Protein AF-A0A3R9P4L3-F1 (afdb_monomer)

Secondary structure (DSSP, 8-state):
--HHHHHH-S-EEEEETTTEEEEEEESSTTS-EEEEEEEE-TTT--EEEEEE---TT---HHHHHHHHHHHHHHHHHHHHHHHHHHHHHHHHSTT---S-HHHHEEEEEEEE----TTSPPEEEEEEEETTSTT-EEEEEEETTEEEEEEEE-

pLDDT: mean 92.26, std 10.29, range [51.34, 98.44]

Mean predicted aligned error: 4.82 Å

Sequence (153 aa):
MKIWEFLFGKPVYVQDAEFGRLQWIATDRKGQGYFEGTRTFGPTGHTLSITLNAPRTGPTAAQRAFWHAIEARYPQLTDAAQVLIEAELRHWKPGFTVHDFQAEFWPVGLDIPALAEGQPVAWELAFETHHDPNHMITVLWRDFAPSVVRIDG

Radius of gyration: 16.91 Å; Cα contacts (8 Å, |Δi|>4): 268; chains: 1; bounding box: 38×38×46 Å

Solvent-accessible surface area (backbone atoms only — not comparable to full-atom values): 8809 Å² total; per-residue (Å²): 140,62,68,62,44,71,76,72,43,78,90,46,73,43,82,42,93,87,59,36,64,27,38,55,45,73,76,48,95,88,71,48,46,29,31,40,34,55,40,70,38,81,81,76,64,41,64,20,40,36,37,35,41,36,59,97,90,42,80,48,74,67,55,55,53,49,52,53,52,49,51,77,38,41,72,65,44,50,60,57,43,48,59,49,49,34,58,56,47,28,76,80,39,78,85,55,74,81,89,49,61,78,85,48,43,44,62,43,34,38,41,44,54,67,86,57,89,98,52,84,46,64,36,40,46,25,24,42,31,83,91,45,79,74,36,41,41,34,37,33,27,49,62,86,42,75,74,48,72,45,80,47,111

Organism: NCBI:txid1236770

Foldseek 3Di:
DVVCCVVPNDWDWDADPQQGIWIWDDPDPVQFTWTWDWDQQVQQRDIAIEIERDHSNDDDPVLSVLSVVCSVCVVVLLVQVQVQVQVVVCVVVPPDHDDDSSVFWDWHYWYFYDDDPPAWGWIKTWIAGPVCNVWIWIFIDTRSHTDHIDTGD

Nearest PDB structures (foldseek):
  1ajk-assembly1_A  TM=5.869E-01  e=6.832E+00  Paenibacillus macerans
  5csl-assembly1_A  TM=2.281E-01  e=2.897E-01  Saccharomyces cerevisiae S288C
  2ht5-assembly1_A  TM=2.536E-01  e=2.724E+00  Influenza A virus

Structure (mmCIF, N/CA/C/O backbone):
data_AF-A0A3R9P4L3-F1
#
_entry.id   AF-A0A3R9P4L3-F1
#
loop_
_atom_site.group_PDB
_atom_site.id
_atom_site.type_symbol
_atom_site.la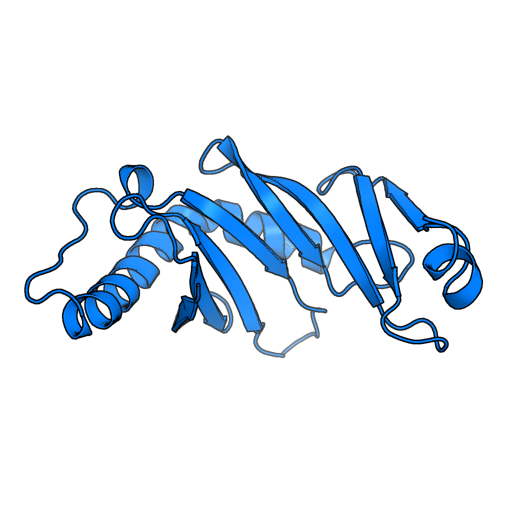bel_atom_id
_atom_site.label_alt_id
_atom_site.label_comp_id
_atom_site.label_asym_id
_atom_site.label_entity_id
_atom_site.label_seq_id
_atom_site.pdbx_PDB_ins_code
_atom_site.Cartn_x
_atom_site.Cartn_y
_atom_site.Cartn_z
_atom_site.occupancy
_atom_site.B_iso_or_equiv
_atom_site.auth_seq_id
_atom_site.auth_comp_id
_atom_site.auth_asym_id
_atom_site.auth_atom_id
_atom_site.pdbx_PDB_model_num
ATOM 1 N N . MET A 1 1 ? 3.837 25.915 -14.808 1.00 5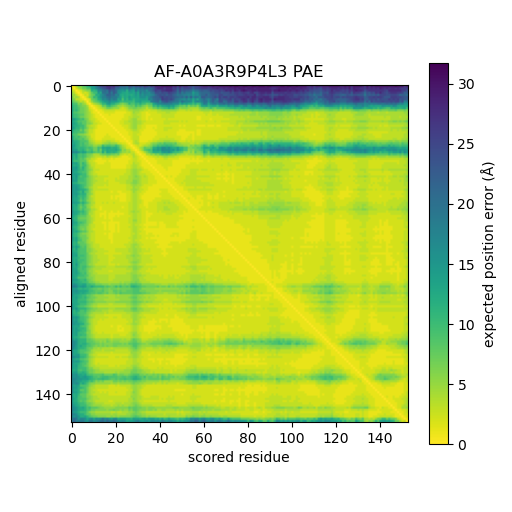3.75 1 MET A N 1
ATOM 2 C CA . MET A 1 1 ? 4.027 24.659 -15.569 1.00 53.75 1 MET A CA 1
ATOM 3 C C . MET A 1 1 ? 5.193 24.684 -16.585 1.00 53.75 1 MET A C 1
ATOM 5 O O . MET A 1 1 ? 5.193 23.863 -17.479 1.00 53.75 1 MET A O 1
ATOM 9 N N . LYS A 1 2 ? 6.208 25.570 -16.481 1.00 54.34 2 LYS A N 1
ATOM 10 C CA . LYS A 1 2 ? 7.373 25.586 -17.413 1.00 54.34 2 LYS A CA 1
ATOM 11 C C . LYS A 1 2 ? 8.750 25.454 -16.743 1.00 54.34 2 LYS A C 1
ATOM 13 O O . LYS A 1 2 ? 9.738 25.192 -17.412 1.00 54.34 2 LYS A O 1
ATOM 18 N N . ILE A 1 3 ? 8.823 25.622 -15.422 1.00 55.53 3 ILE A N 1
ATOM 19 C CA . ILE A 1 3 ? 10.089 25.636 -14.668 1.00 55.53 3 ILE A CA 1
ATOM 20 C C . ILE A 1 3 ? 10.557 24.201 -14.364 1.00 55.53 3 ILE A C 1
ATOM 22 O O . ILE A 1 3 ? 11.734 23.890 -14.493 1.00 55.53 3 ILE A O 1
ATOM 26 N N . TRP A 1 4 ? 9.617 23.301 -14.059 1.00 51.34 4 TRP A N 1
ATOM 27 C CA . TRP A 1 4 ? 9.873 21.876 -13.831 1.00 51.34 4 TRP A CA 1
ATOM 28 C C . TRP A 1 4 ? 10.307 21.152 -15.112 1.00 51.34 4 TRP A C 1
ATOM 30 O O . TRP A 1 4 ? 11.287 20.416 -15.084 1.00 51.34 4 TRP A O 1
ATOM 40 N N . GLU A 1 5 ? 9.666 21.435 -16.253 1.00 54.41 5 GLU A N 1
ATOM 41 C CA . GLU A 1 5 ? 10.075 20.892 -17.561 1.00 54.41 5 GLU A CA 1
ATOM 42 C C . GLU A 1 5 ? 11.487 21.350 -17.965 1.00 54.41 5 GLU A C 1
ATOM 44 O O . GLU A 1 5 ? 12.239 20.595 -18.577 1.00 54.41 5 GLU A O 1
ATOM 49 N N . PHE A 1 6 ? 11.872 22.576 -17.590 1.00 57.50 6 PHE A N 1
ATOM 50 C CA . PHE A 1 6 ? 13.206 23.121 -17.850 1.00 57.50 6 PHE A CA 1
ATOM 51 C C . PHE A 1 6 ? 14.290 22.490 -16.959 1.00 57.50 6 PHE A C 1
ATOM 53 O O . PHE A 1 6 ? 15.430 22.336 -17.390 1.00 57.50 6 PHE A O 1
ATOM 60 N N . LEU A 1 7 ? 13.947 22.104 -15.726 1.00 60.03 7 LEU A N 1
ATOM 61 C CA . LEU A 1 7 ? 14.890 21.518 -14.766 1.00 60.03 7 LEU A CA 1
ATOM 62 C C . LEU A 1 7 ? 15.026 19.990 -14.881 1.00 60.03 7 LEU A C 1
ATOM 64 O O . LEU A 1 7 ? 16.100 19.472 -14.566 1.00 60.03 7 LEU A O 1
ATOM 68 N N . PHE A 1 8 ? 13.982 19.289 -15.340 1.00 65.69 8 PHE A N 1
ATOM 69 C CA . PHE A 1 8 ? 13.900 17.819 -15.313 1.00 65.69 8 PHE A CA 1
ATOM 70 C C . PHE A 1 8 ? 13.525 17.165 -16.658 1.00 65.69 8 PHE A C 1
ATOM 72 O O . PHE A 1 8 ? 13.511 15.939 -16.761 1.00 65.69 8 PHE A O 1
ATOM 79 N N . GLY A 1 9 ? 13.289 17.952 -17.713 1.00 67.38 9 GLY A N 1
ATOM 80 C CA . GLY A 1 9 ? 12.920 17.455 -19.040 1.00 67.38 9 GLY A CA 1
ATOM 81 C C . GLY A 1 9 ? 11.420 17.186 -19.200 1.00 67.38 9 GLY A C 1
ATOM 82 O O . GLY A 1 9 ? 10.603 17.535 -18.350 1.00 67.38 9 GLY A O 1
ATOM 83 N N . LYS A 1 10 ? 11.039 16.587 -20.336 1.00 75.50 10 LYS A N 1
ATOM 84 C CA . LYS A 1 10 ? 9.639 16.231 -20.611 1.00 75.50 10 LYS A CA 1
ATOM 85 C C . LYS A 1 10 ? 9.173 15.122 -19.656 1.00 75.50 10 LYS A C 1
ATOM 87 O O . LYS A 1 10 ? 9.949 14.190 -19.429 1.00 75.50 10 LYS A O 1
ATOM 92 N N . PRO A 1 11 ? 7.917 15.163 -19.173 1.00 81.56 11 PRO A N 1
ATOM 93 C CA . PRO A 1 11 ? 7.343 14.071 -18.397 1.00 81.56 11 PRO A CA 1
ATOM 94 C C . PRO A 1 11 ? 7.468 12.738 -19.141 1.00 81.56 11 PRO A C 1
ATOM 96 O O . PRO A 1 11 ? 7.199 12.657 -20.342 1.00 81.56 11 PRO A O 1
ATOM 99 N N . VAL A 1 12 ? 7.882 11.697 -18.424 1.00 90.12 12 VAL A N 1
ATOM 100 C CA . VAL A 1 12 ? 8.010 10.338 -18.956 1.00 90.12 12 VAL A CA 1
ATOM 101 C C . VAL A 1 12 ? 6.866 9.509 -18.403 1.00 90.12 12 VAL A C 1
ATOM 103 O O . VAL A 1 12 ? 6.613 9.533 -17.202 1.00 90.12 12 VAL A O 1
ATOM 106 N N . TYR A 1 13 ? 6.187 8.779 -19.282 1.00 94.88 13 TYR A N 1
ATOM 107 C CA . TYR A 1 13 ? 5.096 7.889 -18.910 1.00 94.88 13 TYR A CA 1
ATOM 108 C C . TYR A 1 13 ? 5.376 6.472 -19.399 1.00 94.88 13 TYR A C 1
ATOM 110 O O . TYR A 1 13 ? 5.938 6.293 -20.481 1.00 94.88 13 TYR A O 1
ATOM 118 N N . VAL A 1 14 ? 4.936 5.485 -18.624 1.00 95.88 14 VAL A N 1
ATOM 119 C CA . VAL A 1 14 ? 4.912 4.068 -18.997 1.00 95.88 14 VAL A CA 1
ATOM 120 C C . VAL A 1 14 ? 3.473 3.573 -18.915 1.00 95.88 14 VAL A C 1
ATOM 122 O O . VAL A 1 14 ? 2.738 3.936 -18.000 1.00 95.88 14 VAL A O 1
ATOM 125 N N . GLN A 1 15 ? 3.068 2.762 -19.891 1.00 97.19 15 GLN A N 1
ATOM 126 C CA . GLN A 1 15 ? 1.833 1.993 -19.818 1.00 97.19 15 GLN A CA 1
ATOM 127 C C . GLN A 1 15 ? 2.184 0.583 -19.346 1.00 97.19 15 GLN A C 1
ATOM 129 O O . GLN A 1 15 ? 2.816 -0.173 -20.081 1.00 97.19 15 GLN A O 1
ATOM 134 N N . ASP A 1 16 ? 1.786 0.251 -18.127 1.00 96.88 16 ASP A N 1
ATOM 135 C CA . ASP A 1 16 ? 1.906 -1.079 -17.538 1.00 96.88 16 ASP A CA 1
ATOM 136 C C . ASP A 1 16 ? 0.541 -1.794 -17.602 1.00 96.88 16 ASP A C 1
ATOM 138 O O . ASP A 1 16 ? -0.512 -1.141 -17.607 1.00 96.88 16 ASP A O 1
ATOM 142 N N . ALA A 1 17 ? 0.542 -3.122 -17.734 1.00 93.94 17 ALA A N 1
ATOM 143 C CA . ALA A 1 17 ? -0.695 -3.890 -17.890 1.00 93.94 17 ALA A CA 1
ATOM 144 C C . ALA A 1 17 ? -1.462 -4.009 -16.560 1.00 93.94 17 ALA A C 1
ATOM 146 O O . ALA A 1 17 ? -2.694 -3.973 -16.544 1.00 93.94 17 ALA A O 1
ATOM 147 N N . GLU A 1 18 ? -0.739 -4.079 -15.447 1.00 94.69 18 GLU A N 1
ATOM 148 C CA . GLU A 1 18 ? -1.260 -4.246 -14.100 1.00 94.69 18 GLU A CA 1
ATOM 149 C C . GLU A 1 18 ? -1.492 -2.894 -13.430 1.00 94.69 18 GLU A C 1
ATOM 151 O O . GLU A 1 18 ? -2.553 -2.667 -12.861 1.00 94.69 18 GLU A O 1
ATOM 156 N N . PHE A 1 19 ? -0.545 -1.965 -13.543 1.00 96.31 19 PHE A N 1
ATOM 157 C CA . PHE A 1 19 ? -0.607 -0.666 -12.869 1.00 96.31 19 PHE A CA 1
ATOM 158 C C . PHE A 1 19 ? -1.190 0.456 -13.735 1.00 96.31 19 PHE A C 1
ATOM 160 O O . PHE A 1 19 ? -1.473 1.543 -13.237 1.00 96.31 19 PHE A O 1
ATOM 167 N N . GLY A 1 20 ? -1.433 0.209 -15.023 1.00 95.62 20 GLY A N 1
ATOM 168 C CA . GLY A 1 20 ? -1.985 1.213 -15.925 1.00 95.62 20 GLY A CA 1
ATOM 169 C C . GLY A 1 20 ? -0.962 2.284 -16.311 1.00 95.62 20 GLY A C 1
ATOM 170 O O . GLY A 1 20 ? 0.210 1.995 -16.551 1.00 95.62 20 GLY A O 1
ATOM 171 N N . ARG A 1 21 ? -1.413 3.537 -16.436 1.00 97.19 21 ARG A N 1
ATOM 172 C CA . ARG A 1 21 ? -0.537 4.648 -16.822 1.00 97.19 21 ARG A CA 1
ATOM 173 C C . ARG A 1 21 ? 0.230 5.162 -15.605 1.00 97.19 21 ARG A C 1
ATOM 175 O O . ARG A 1 21 ? -0.371 5.698 -14.681 1.00 97.19 21 ARG A O 1
ATOM 182 N N . LEU A 1 22 ? 1.552 5.080 -15.676 1.00 97.94 22 LEU A N 1
ATOM 183 C CA . LEU A 1 22 ? 2.481 5.522 -14.643 1.00 97.94 22 LEU A CA 1
ATOM 184 C C . LEU A 1 22 ? 3.308 6.713 -15.129 1.00 97.94 22 LEU A C 1
ATOM 186 O O . LEU A 1 22 ? 3.782 6.715 -16.267 1.00 97.94 22 LEU A O 1
ATOM 190 N N . GLN A 1 23 ? 3.508 7.713 -14.274 1.00 96.75 23 GLN A N 1
ATOM 191 C CA . GLN A 1 23 ? 4.393 8.850 -14.509 1.00 96.75 23 GLN A CA 1
ATOM 192 C C . GLN A 1 23 ? 5.716 8.640 -13.779 1.00 96.75 23 GLN A C 1
ATOM 194 O O . GLN A 1 23 ? 5.735 8.398 -12.581 1.00 96.75 23 GLN A O 1
ATOM 199 N N . TRP A 1 24 ? 6.829 8.768 -14.490 1.00 95.12 24 TRP A N 1
ATOM 200 C CA . TRP A 1 24 ? 8.154 8.771 -13.883 1.00 95.12 24 TRP A CA 1
ATOM 201 C C . TRP A 1 24 ? 8.439 10.120 -13.221 1.00 95.12 24 TRP A C 1
ATOM 203 O O . TRP A 1 24 ? 8.393 11.166 -13.880 1.00 95.12 24 TRP A O 1
ATOM 213 N N . ILE A 1 25 ? 8.811 10.077 -11.949 1.00 92.75 25 ILE A N 1
ATOM 214 C CA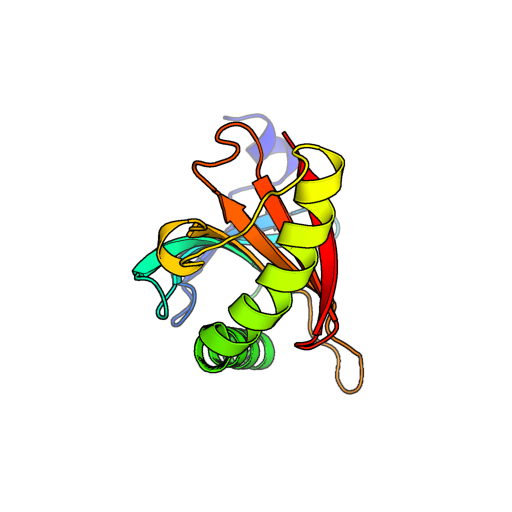 . ILE A 1 25 ? 9.245 11.215 -11.151 1.00 92.75 25 ILE A CA 1
ATOM 215 C C . ILE A 1 25 ? 10.742 11.069 -10.897 1.00 92.75 25 ILE A C 1
ATOM 217 O O . ILE A 1 25 ? 11.189 10.178 -10.179 1.00 92.75 25 ILE A O 1
ATOM 221 N N . ALA A 1 26 ? 11.539 11.937 -11.520 1.00 89.75 26 ALA A N 1
ATOM 222 C CA . ALA A 1 26 ? 12.978 11.971 -11.288 1.00 89.75 26 ALA A CA 1
ATOM 223 C C . ALA A 1 26 ? 13.273 12.641 -9.939 1.00 89.75 26 ALA A C 1
ATOM 225 O O . ALA A 1 26 ? 12.851 13.773 -9.708 1.00 89.75 26 ALA A O 1
ATOM 226 N N . THR A 1 27 ? 14.031 11.969 -9.075 1.00 85.44 27 THR A N 1
ATOM 227 C CA . THR A 1 27 ? 14.485 12.525 -7.789 1.00 85.44 27 THR A CA 1
ATOM 228 C C . THR A 1 27 ? 15.832 13.226 -7.914 1.00 85.44 27 THR A C 1
ATOM 230 O O . THR A 1 27 ? 16.152 14.115 -7.126 1.00 85.44 27 THR A O 1
ATOM 233 N N . ASP A 1 28 ? 16.616 12.879 -8.935 1.00 79.75 28 ASP A N 1
ATOM 234 C CA . ASP A 1 28 ? 17.870 13.543 -9.257 1.00 79.75 28 ASP A CA 1
ATOM 235 C C . ASP A 1 28 ? 18.147 13.596 -10.770 1.00 79.75 28 ASP A C 1
ATOM 237 O O . ASP A 1 28 ? 17.433 13.035 -11.604 1.00 79.75 28 ASP A O 1
ATOM 241 N N . ARG A 1 29 ? 19.230 14.289 -11.146 1.00 71.62 29 ARG A N 1
ATOM 242 C CA . ARG A 1 29 ? 19.702 14.352 -12.542 1.00 71.62 29 ARG A CA 1
ATOM 243 C C . ARG A 1 29 ? 20.450 13.093 -12.996 1.00 71.62 29 ARG A C 1
ATOM 245 O O . ARG A 1 29 ? 20.750 12.982 -14.182 1.00 71.62 29 ARG A O 1
ATOM 252 N N . LYS A 1 30 ? 20.784 12.175 -12.083 1.00 73.69 30 LYS A N 1
ATOM 253 C CA . LYS A 1 30 ? 21.507 10.924 -12.376 1.00 73.69 30 LYS A CA 1
ATOM 254 C C . LYS A 1 30 ? 20.563 9.807 -12.825 1.00 73.69 30 LYS A C 1
ATOM 256 O O . LYS A 1 30 ? 21.030 8.740 -13.210 1.00 73.69 30 LYS A O 1
ATOM 261 N N . GLY A 1 31 ? 19.259 10.075 -12.837 1.00 72.81 31 GLY A N 1
ATOM 262 C CA . GLY A 1 31 ? 18.245 9.159 -13.337 1.00 72.81 31 GLY A CA 1
ATOM 263 C C . GLY A 1 31 ? 17.673 8.246 -12.262 1.00 72.81 31 GLY A C 1
ATOM 264 O O . GLY A 1 31 ? 17.023 7.267 -12.622 1.00 72.81 31 GLY A O 1
ATOM 265 N N . GLN A 1 32 ? 17.885 8.559 -10.979 1.00 84.50 32 GLN A N 1
ATOM 266 C CA . GLN A 1 32 ? 17.085 7.966 -9.915 1.00 84.50 32 GLN A CA 1
ATOM 267 C C . GLN A 1 32 ? 15.688 8.586 -9.905 1.00 84.50 32 GLN A C 1
ATOM 269 O O . GLN A 1 32 ? 15.475 9.728 -10.328 1.00 84.50 32 GLN A O 1
ATOM 274 N N . GLY A 1 33 ? 14.721 7.797 -9.467 1.00 91.38 33 GLY A N 1
ATOM 275 C CA . GLY A 1 33 ? 13.327 8.184 -9.466 1.00 91.38 33 GLY A CA 1
ATOM 276 C C . GLY A 1 33 ? 12.423 7.010 -9.151 1.00 91.38 33 GLY A C 1
ATOM 277 O O . GLY A 1 33 ? 12.890 5.907 -8.861 1.00 91.38 33 GLY A O 1
ATOM 278 N N . TYR A 1 34 ? 11.134 7.279 -9.231 1.00 96.00 34 TYR A N 1
ATOM 279 C CA . TYR A 1 34 ? 10.063 6.331 -8.975 1.00 96.00 34 TYR A CA 1
ATOM 280 C C . TYR A 1 34 ? 8.910 6.600 -9.937 1.00 96.00 34 TYR A C 1
ATOM 282 O O . TYR A 1 34 ? 8.907 7.593 -10.670 1.00 96.00 34 TYR A O 1
ATOM 290 N N . PHE A 1 35 ? 7.936 5.701 -9.964 1.00 97.56 35 PHE A N 1
ATOM 291 C CA . PHE A 1 35 ? 6.685 5.931 -10.667 1.00 97.56 35 PHE A CA 1
ATOM 292 C C . PHE A 1 35 ? 5.584 6.336 -9.705 1.00 97.56 35 PHE A C 1
ATOM 294 O O . PHE A 1 35 ? 5.466 5.740 -8.643 1.00 97.56 35 PHE A O 1
ATOM 301 N N . GLU A 1 36 ? 4.749 7.274 -10.134 1.00 98.12 36 GLU A N 1
ATOM 302 C CA . GLU A 1 36 ? 3.453 7.572 -9.530 1.00 98.12 36 GLU A CA 1
ATOM 303 C C . GLU A 1 36 ? 2.329 7.180 -10.487 1.00 98.12 36 GLU A C 1
ATOM 305 O O . GLU A 1 36 ? 2.448 7.304 -11.712 1.00 98.12 36 GLU A O 1
ATOM 310 N N . GLY A 1 37 ? 1.209 6.740 -9.935 1.00 97.56 37 GLY A N 1
ATOM 311 C CA . GLY A 1 37 ? -0.006 6.482 -10.688 1.00 97.56 37 GLY A CA 1
ATOM 312 C C . GLY A 1 37 ? -1.208 6.311 -9.781 1.00 97.56 37 GLY A C 1
ATOM 313 O O . GLY A 1 37 ? -1.139 6.514 -8.573 1.00 97.56 37 GLY A O 1
ATOM 314 N N . THR A 1 38 ? -2.325 5.916 -10.377 1.00 97.88 38 THR A N 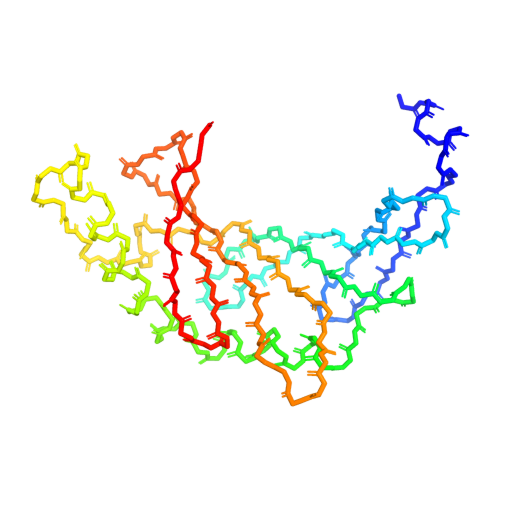1
ATOM 315 C CA . THR A 1 38 ? -3.529 5.547 -9.633 1.00 97.88 38 THR A CA 1
ATOM 316 C C . THR A 1 38 ? -4.015 4.192 -10.102 1.00 97.88 38 THR A C 1
ATOM 318 O O . THR A 1 38 ? -3.891 3.848 -11.282 1.00 97.88 38 THR A O 1
ATOM 321 N N . ARG A 1 39 ? -4.567 3.411 -9.177 1.00 96.75 39 ARG A N 1
ATOM 322 C CA . ARG A 1 39 ? -5.084 2.084 -9.485 1.00 96.75 39 ARG A CA 1
ATOM 323 C C . ARG A 1 39 ? -6.294 1.755 -8.632 1.00 96.75 39 ARG A C 1
ATOM 325 O O . ARG A 1 39 ? -6.301 2.007 -7.433 1.00 96.75 39 ARG A O 1
ATOM 332 N N . THR A 1 40 ? -7.297 1.149 -9.258 1.00 96.81 40 THR A N 1
ATOM 333 C CA . THR A 1 40 ? -8.395 0.506 -8.537 1.00 96.81 40 THR A CA 1
ATOM 334 C C . THR A 1 40 ? -7.863 -0.722 -7.812 1.00 96.81 40 THR A C 1
ATOM 336 O O . THR A 1 40 ? -7.339 -1.640 -8.443 1.00 96.81 40 THR A O 1
ATOM 339 N N . PHE A 1 41 ? -7.993 -0.721 -6.495 1.00 96.50 41 PHE A N 1
ATOM 340 C CA . PHE A 1 41 ? -7.577 -1.796 -5.618 1.00 96.50 41 PHE A CA 1
ATOM 341 C C . PHE A 1 41 ? -8.663 -2.867 -5.578 1.00 96.50 41 PHE A C 1
ATOM 343 O O . PHE A 1 41 ? -9.770 -2.613 -5.101 1.00 96.50 41 PHE A O 1
ATOM 350 N N . GLY A 1 42 ? -8.366 -4.058 -6.102 1.00 96.00 42 GLY A N 1
ATOM 351 C CA . GLY A 1 42 ? -9.351 -5.125 -6.273 1.00 96.00 42 GLY A CA 1
ATOM 352 C C . GLY A 1 42 ? -10.148 -5.476 -5.009 1.00 96.00 42 GLY A C 1
ATOM 353 O O . GLY A 1 42 ? -11.369 -5.591 -5.111 1.00 96.00 42 GLY A O 1
ATOM 354 N N . PRO A 1 43 ? -9.516 -5.601 -3.822 1.00 96.69 43 PRO A N 1
ATOM 355 C CA . PRO A 1 43 ? -10.209 -6.023 -2.605 1.00 96.69 43 PRO A CA 1
ATOM 356 C C . PRO A 1 43 ? -11.345 -5.110 -2.146 1.00 96.69 43 PRO A C 1
ATOM 358 O O . PRO A 1 43 ? -12.275 -5.590 -1.506 1.00 96.69 43 PRO A O 1
ATOM 361 N N . THR A 1 44 ? -11.277 -3.813 -2.452 1.00 95.69 44 THR A N 1
ATOM 362 C CA . THR A 1 44 ? -12.251 -2.830 -1.951 1.00 95.69 44 THR A CA 1
ATOM 363 C C . THR A 1 44 ? -12.939 -2.031 -3.055 1.00 95.69 44 THR A C 1
ATOM 365 O O . THR A 1 44 ? -13.941 -1.370 -2.805 1.00 95.69 44 THR A O 1
ATOM 368 N N . GLY A 1 45 ? -12.413 -2.059 -4.282 1.00 96.00 45 GLY A N 1
ATOM 369 C CA . GLY A 1 45 ? -12.889 -1.241 -5.397 1.00 96.00 45 GLY A CA 1
ATOM 370 C C . GLY A 1 45 ? -12.506 0.241 -5.305 1.00 96.00 45 GLY A C 1
ATOM 371 O O . GLY A 1 45 ? -12.805 0.992 -6.234 1.00 96.00 45 GLY A O 1
ATOM 372 N N . HIS A 1 46 ? -11.825 0.676 -4.240 1.00 95.56 46 HIS A N 1
ATOM 373 C CA . HIS A 1 46 ? -11.330 2.048 -4.128 1.00 95.56 46 HIS A CA 1
ATOM 374 C C . HIS A 1 46 ? -10.161 2.291 -5.078 1.00 95.56 46 HIS A C 1
ATOM 376 O O . HIS A 1 46 ? -9.334 1.413 -5.321 1.00 95.56 46 HIS A O 1
ATOM 382 N N . THR A 1 47 ? -10.072 3.507 -5.607 1.00 97.12 47 THR A N 1
ATOM 383 C CA . THR A 1 47 ? -8.883 3.952 -6.332 1.00 97.12 47 THR A CA 1
ATOM 384 C C . THR A 1 47 ? -7.889 4.517 -5.335 1.00 97.12 47 THR A C 1
ATOM 386 O O . THR A 1 47 ? -8.211 5.470 -4.633 1.00 97.12 47 THR A O 1
ATOM 389 N N . LEU A 1 48 ? -6.684 3.959 -5.316 1.00 97.06 48 LEU A N 1
ATOM 390 C CA . LEU A 1 48 ? -5.578 4.454 -4.508 1.00 97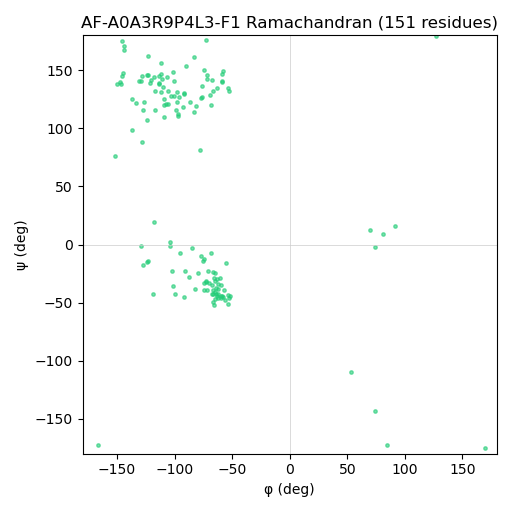.06 48 LEU A CA 1
ATOM 391 C C . LEU A 1 48 ? -4.477 5.037 -5.395 1.00 97.06 48 LEU A C 1
ATOM 393 O O . LEU A 1 48 ? -4.348 4.690 -6.576 1.00 97.06 48 LEU A O 1
ATOM 397 N N . SER A 1 49 ? -3.683 5.928 -4.815 1.00 98.19 49 SER A N 1
ATOM 398 C CA . SER A 1 49 ? -2.423 6.378 -5.398 1.00 98.19 49 SER A CA 1
ATOM 399 C C . SER A 1 49 ? -1.369 5.293 -5.202 1.00 98.19 49 SER A C 1
ATOM 401 O O . SER A 1 49 ? -1.275 4.711 -4.124 1.00 98.19 49 SER A O 1
ATOM 403 N N . ILE A 1 50 ? -0.582 5.005 -6.235 1.00 98.06 50 ILE A N 1
ATOM 404 C CA . ILE A 1 50 ? 0.526 4.050 -6.161 1.00 98.06 50 ILE A CA 1
ATOM 405 C C . ILE A 1 50 ? 1.835 4.775 -6.414 1.00 98.06 50 ILE A C 1
ATOM 407 O O . ILE A 1 50 ? 1.971 5.454 -7.434 1.00 98.06 50 ILE A O 1
ATOM 411 N N . THR A 1 51 ? 2.808 4.508 -5.550 1.00 98.19 51 THR A N 1
ATOM 412 C CA . THR A 1 51 ? 4.217 4.828 -5.758 1.00 98.19 51 THR A CA 1
ATOM 413 C C . THR A 1 51 ? 5.014 3.535 -5.939 1.00 98.19 51 THR A C 1
ATOM 415 O O . THR A 1 51 ? 4.846 2.580 -5.184 1.00 98.19 51 THR A O 1
ATOM 418 N N . LEU A 1 52 ? 5.859 3.466 -6.974 1.00 97.69 52 LEU A N 1
ATOM 419 C CA . LEU A 1 52 ? 6.700 2.301 -7.274 1.00 97.69 52 LEU A CA 1
ATOM 420 C C . LEU A 1 52 ? 8.157 2.722 -7.437 1.00 97.69 52 LEU A C 1
ATOM 422 O O . LEU A 1 52 ? 8.526 3.378 -8.416 1.00 97.69 52 LEU A O 1
ATOM 426 N N . ASN A 1 53 ? 9.018 2.243 -6.547 1.00 96.25 53 ASN A N 1
ATOM 427 C CA . ASN A 1 53 ? 10.464 2.354 -6.712 1.00 96.25 53 ASN A CA 1
ATOM 428 C C . ASN A 1 53 ? 10.939 1.293 -7.719 1.00 96.25 53 ASN A C 1
ATOM 430 O O . ASN A 1 53 ? 11.357 0.195 -7.354 1.00 96.25 53 ASN A O 1
ATOM 434 N N . ALA A 1 54 ? 10.800 1.581 -9.013 1.00 93.94 54 ALA A N 1
ATOM 435 C CA . ALA A 1 54 ? 11.107 0.659 -10.107 1.00 93.94 54 ALA A CA 1
ATOM 436 C C . ALA A 1 54 ? 12.136 1.250 -11.091 1.00 93.94 54 ALA A C 1
ATOM 438 O O . ALA A 1 54 ? 12.339 2.465 -11.119 1.00 93.94 54 ALA A O 1
ATOM 439 N N . PRO A 1 55 ? 12.793 0.430 -11.934 1.00 92.81 55 PRO A N 1
ATOM 440 C CA . PRO A 1 55 ? 13.617 0.943 -13.026 1.00 92.81 55 PRO A CA 1
ATOM 441 C C . PRO A 1 55 ? 12.793 1.823 -13.967 1.00 92.81 55 PRO A C 1
ATOM 443 O O . PRO A 1 55 ? 11.632 1.528 -14.215 1.00 92.81 55 PRO A O 1
ATOM 446 N N . ARG A 1 56 ? 13.401 2.835 -14.597 1.00 92.81 56 ARG A N 1
ATOM 447 C CA . ARG A 1 56 ? 12.718 3.775 -15.517 1.00 92.81 56 ARG A CA 1
ATOM 448 C C . ARG A 1 56 ? 11.968 3.118 -16.690 1.00 92.81 56 ARG A C 1
ATOM 450 O O . ARG A 1 56 ? 11.153 3.764 -17.340 1.00 92.81 56 ARG A O 1
ATOM 457 N N . THR A 1 57 ? 12.240 1.849 -16.982 1.00 93.00 57 THR A N 1
ATOM 458 C CA . THR A 1 57 ? 11.513 1.049 -17.978 1.00 93.00 57 THR A CA 1
ATOM 459 C C . THR A 1 57 ? 10.129 0.591 -17.514 1.00 93.00 57 THR A C 1
ATOM 461 O O . THR A 1 57 ? 9.344 0.153 -18.347 1.00 93.00 57 THR A O 1
ATOM 464 N N . GLY A 1 58 ? 9.828 0.679 -16.217 1.00 95.31 58 GLY A N 1
ATOM 465 C CA . GLY A 1 58 ? 8.554 0.287 -15.626 1.00 95.31 58 GLY A CA 1
ATOM 466 C C . GLY A 1 58 ? 8.695 -0.697 -14.456 1.00 95.31 58 GLY A C 1
ATOM 467 O O . GLY A 1 58 ? 9.809 -1.113 -14.118 1.00 95.31 58 GLY A O 1
ATOM 468 N N . PRO A 1 59 ? 7.560 -1.091 -13.854 1.00 97.06 59 PRO A N 1
ATOM 469 C CA . PRO A 1 59 ? 7.503 -2.045 -12.749 1.00 97.06 59 PRO A CA 1
ATOM 470 C C . PRO A 1 59 ? 8.104 -3.405 -13.114 1.00 97.06 59 PRO A C 1
ATOM 472 O O . PRO A 1 59 ? 8.001 -3.884 -14.249 1.00 97.06 59 PRO A O 1
ATOM 475 N N . THR A 1 60 ? 8.718 -4.059 -12.133 1.00 97.12 60 THR A N 1
ATOM 476 C CA . THR A 1 60 ? 9.280 -5.407 -12.300 1.00 97.12 60 THR A CA 1
ATOM 477 C C . THR A 1 60 ? 8.213 -6.493 -12.139 1.00 97.12 60 THR A C 1
ATOM 479 O O . THR A 1 60 ? 7.163 -6.279 -11.532 1.00 97.12 60 THR A O 1
ATOM 482 N N . ALA A 1 61 ? 8.499 -7.706 -12.627 1.00 96.88 61 ALA A N 1
ATOM 483 C CA . ALA A 1 61 ? 7.628 -8.861 -12.394 1.00 96.88 61 ALA A CA 1
ATOM 484 C C . ALA A 1 61 ? 7.460 -9.168 -10.894 1.00 96.88 61 ALA A C 1
ATOM 486 O O . ALA A 1 61 ? 6.372 -9.535 -10.464 1.00 96.88 61 ALA A O 1
ATOM 487 N N . ALA A 1 62 ? 8.512 -8.959 -10.095 1.00 96.94 62 ALA A N 1
ATOM 488 C CA . ALA A 1 62 ? 8.455 -9.132 -8.648 1.00 96.94 62 ALA A CA 1
ATOM 489 C C . ALA A 1 62 ? 7.492 -8.131 -7.992 1.00 96.94 62 ALA A C 1
ATOM 491 O O . ALA A 1 62 ? 6.699 -8.523 -7.145 1.00 96.94 62 ALA A O 1
ATOM 492 N N . GLN A 1 63 ? 7.502 -6.861 -8.412 1.00 97.81 63 GLN A N 1
ATOM 493 C CA . GLN A 1 63 ? 6.576 -5.845 -7.890 1.00 97.81 63 GLN A CA 1
ATOM 494 C C . GLN A 1 63 ? 5.124 -6.136 -8.275 1.00 97.81 63 GLN A C 1
ATOM 496 O O . GLN A 1 63 ? 4.237 -5.991 -7.440 1.00 97.81 63 GLN A O 1
ATOM 501 N N . ARG A 1 64 ? 4.877 -6.619 -9.500 1.00 97.94 64 ARG A N 1
ATOM 502 C CA . ARG A 1 64 ? 3.544 -7.085 -9.918 1.00 97.94 64 ARG A CA 1
ATOM 503 C C . ARG A 1 64 ? 3.062 -8.271 -9.081 1.00 97.94 64 ARG A C 1
ATOM 505 O O . ARG A 1 64 ? 1.940 -8.267 -8.585 1.00 97.94 64 ARG A O 1
ATOM 512 N N . ALA A 1 65 ? 3.925 -9.262 -8.860 1.00 97.44 65 ALA A N 1
ATOM 513 C CA . ALA A 1 65 ? 3.610 -10.392 -7.990 1.00 97.44 65 ALA A CA 1
ATOM 514 C C . ALA A 1 65 ? 3.361 -9.948 -6.537 1.00 97.44 65 ALA A C 1
ATOM 516 O O . ALA A 1 65 ? 2.456 -10.465 -5.884 1.00 97.44 65 ALA A O 1
ATOM 517 N N . PHE A 1 66 ? 4.128 -8.973 -6.044 1.00 98.00 66 PHE A N 1
ATOM 518 C CA . PHE A 1 66 ? 3.968 -8.417 -4.703 1.00 98.00 66 PHE A CA 1
ATOM 519 C C . PHE A 1 66 ? 2.648 -7.657 -4.541 1.00 98.00 66 PHE A C 1
ATOM 521 O O . PHE A 1 66 ? 1.938 -7.880 -3.566 1.00 98.00 66 PHE A O 1
ATOM 528 N N . TRP A 1 67 ? 2.259 -6.848 -5.529 1.00 97.75 67 TRP A N 1
ATOM 529 C CA . TRP A 1 67 ? 0.939 -6.216 -5.586 1.00 97.75 67 TRP A CA 1
ATOM 530 C C . TRP A 1 67 ? -0.193 -7.244 -5.453 1.00 97.75 67 TRP A C 1
ATOM 532 O O . TRP A 1 67 ? -1.037 -7.128 -4.567 1.00 97.75 67 TRP A O 1
ATOM 542 N N . HIS A 1 68 ? -0.169 -8.311 -6.255 1.00 98.19 68 HIS A N 1
ATOM 543 C CA . HIS A 1 68 ? -1.186 -9.362 -6.157 1.00 98.19 68 HIS A CA 1
ATOM 544 C C . HIS A 1 68 ? -1.141 -10.106 -4.819 1.00 98.19 68 HIS A C 1
ATOM 546 O O . HIS A 1 68 ? -2.168 -10.556 -4.313 1.00 98.19 68 HIS A O 1
ATOM 552 N N . ALA A 1 69 ? 0.044 -10.231 -4.221 1.00 98.31 69 ALA A N 1
ATOM 553 C CA . ALA A 1 69 ? 0.203 -10.814 -2.900 1.00 98.31 69 ALA A CA 1
ATOM 554 C C . ALA A 1 69 ? -0.421 -9.945 -1.794 1.00 98.31 69 ALA A C 1
ATOM 556 O O . ALA A 1 69 ? -0.962 -10.527 -0.851 1.00 98.31 69 ALA A O 1
ATOM 557 N N . ILE A 1 70 ? -0.372 -8.612 -1.921 1.00 98.31 70 ILE A N 1
ATOM 558 C CA . ILE A 1 70 ? -1.087 -7.659 -1.056 1.00 98.31 70 ILE A CA 1
ATOM 559 C C . ILE A 1 70 ? -2.594 -7.823 -1.254 1.00 98.31 70 ILE A C 1
ATOM 561 O O . ILE A 1 70 ? -3.302 -8.039 -0.274 1.00 98.31 70 ILE A O 1
ATOM 565 N N . GLU A 1 71 ? -3.085 -7.793 -2.499 1.00 98.06 71 GLU A N 1
ATOM 566 C CA . GLU A 1 71 ? -4.521 -7.936 -2.787 1.00 98.06 71 GLU A CA 1
ATOM 567 C C . GLU A 1 71 ? -5.090 -9.233 -2.194 1.00 98.06 71 GLU A C 1
ATOM 569 O O . GLU A 1 71 ? -6.099 -9.217 -1.492 1.00 98.06 71 GLU A O 1
ATOM 574 N N . ALA A 1 72 ? -4.402 -10.357 -2.408 1.00 98.44 72 ALA A N 1
ATOM 575 C CA . ALA A 1 72 ? -4.837 -11.665 -1.926 1.00 98.44 72 ALA A CA 1
ATOM 576 C C . ALA A 1 72 ? -4.822 -11.803 -0.393 1.00 98.44 72 ALA A C 1
ATOM 578 O O . ALA A 1 72 ? -5.515 -12.665 0.145 1.00 98.44 72 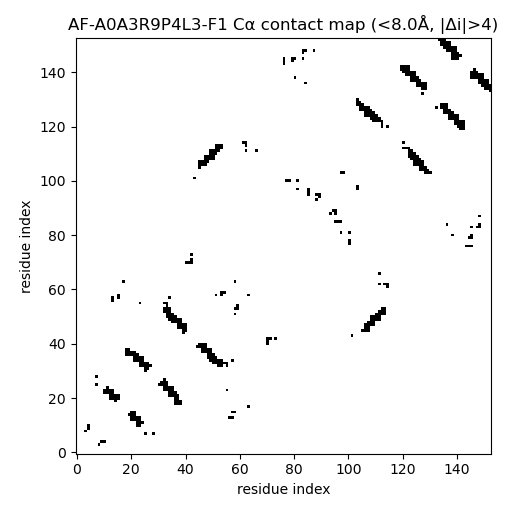ALA A O 1
ATOM 579 N N . ARG A 1 73 ? -4.015 -10.993 0.305 1.00 98.31 73 ARG A N 1
ATOM 580 C CA . ARG A 1 73 ? -3.865 -11.021 1.771 1.00 98.31 73 ARG A CA 1
ATOM 581 C C . ARG A 1 73 ? -4.588 -9.879 2.470 1.00 98.31 73 ARG A C 1
ATOM 583 O O . ARG A 1 73 ? -4.481 -9.754 3.686 1.00 98.31 73 ARG A O 1
ATOM 590 N N . TYR A 1 74 ? -5.293 -9.033 1.725 1.00 98.00 74 TYR A N 1
ATOM 591 C CA . TYR A 1 74 ? -5.852 -7.803 2.266 1.00 98.00 74 TYR A CA 1
ATOM 592 C C . TYR A 1 74 ? -6.716 -8.010 3.521 1.00 98.00 74 TYR A C 1
ATOM 594 O O . TYR A 1 74 ? -6.473 -7.287 4.483 1.00 98.00 74 TYR A O 1
ATOM 602 N N . PRO A 1 75 ? -7.607 -9.023 3.610 1.00 96.44 75 PRO A N 1
ATOM 603 C CA . PRO A 1 75 ? -8.360 -9.274 4.841 1.00 96.44 75 PRO A CA 1
ATOM 604 C C . PRO A 1 75 ? -7.466 -9.522 6.068 1.00 96.44 75 PRO A C 1
ATOM 606 O O . PRO A 1 75 ? -7.670 -8.933 7.123 1.00 96.44 75 PRO A O 1
ATOM 609 N N . GLN A 1 76 ? -6.419 -10.340 5.923 1.00 97.06 76 GLN A N 1
ATOM 610 C CA . GLN A 1 76 ? -5.493 -10.635 7.022 1.00 97.06 76 GLN A CA 1
ATOM 611 C C . GLN A 1 76 ? -4.629 -9.422 7.383 1.00 97.06 76 GLN A C 1
ATOM 613 O O . GLN A 1 76 ? -4.264 -9.236 8.543 1.00 97.06 76 GLN A O 1
ATOM 618 N N . LEU A 1 77 ? -4.291 -8.598 6.387 1.00 97.75 77 LEU A N 1
ATOM 619 C CA . LEU A 1 77 ? -3.582 -7.344 6.606 1.00 97.75 77 LEU A CA 1
ATOM 620 C C . LEU A 1 77 ? -4.458 -6.379 7.409 1.00 97.75 77 LEU A C 1
ATOM 622 O O . LEU A 1 77 ? -3.988 -5.838 8.405 1.00 97.75 77 LEU A O 1
ATOM 626 N N . THR A 1 78 ? -5.731 -6.200 7.051 1.00 96.88 78 THR A N 1
ATOM 627 C CA . THR A 1 78 ? -6.628 -5.298 7.786 1.00 96.88 78 THR A CA 1
ATOM 628 C C . THR A 1 78 ? -6.872 -5.753 9.221 1.00 96.88 78 THR A C 1
ATOM 630 O O . THR A 1 78 ? -6.836 -4.912 10.115 1.00 96.88 78 THR A O 1
ATOM 633 N N . ASP A 1 79 ? -6.991 -7.062 9.474 1.00 96.31 79 ASP A N 1
ATOM 634 C CA . ASP A 1 79 ? -7.109 -7.599 10.838 1.00 96.31 79 ASP A CA 1
ATOM 635 C C . ASP A 1 79 ? -5.886 -7.231 11.696 1.00 96.31 79 ASP A C 1
ATOM 637 O O . ASP A 1 79 ? -6.006 -6.793 12.842 1.00 96.31 79 ASP A O 1
ATOM 641 N N . ALA A 1 80 ? -4.682 -7.375 11.131 1.00 96.56 80 ALA A N 1
ATOM 642 C CA . ALA A 1 80 ? -3.443 -7.047 11.828 1.00 96.56 80 ALA A CA 1
ATOM 643 C C . ALA A 1 80 ? -3.252 -5.528 11.998 1.00 96.56 80 ALA A C 1
ATOM 645 O O . ALA A 1 80 ? -2.798 -5.071 13.049 1.00 96.56 80 ALA A O 1
ATOM 646 N N . ALA A 1 81 ? -3.608 -4.741 10.979 1.00 97.31 81 ALA A N 1
ATOM 647 C CA . ALA A 1 81 ? -3.538 -3.285 11.015 1.00 97.31 81 ALA A CA 1
ATOM 648 C C . ALA A 1 81 ? -4.506 -2.697 12.045 1.00 97.31 81 ALA A C 1
ATOM 650 O O . ALA A 1 81 ? -4.118 -1.788 12.777 1.00 97.31 81 ALA A O 1
ATOM 651 N N . GLN A 1 82 ? -5.725 -3.240 12.150 1.00 97.38 82 GLN A N 1
ATOM 652 C CA . GLN A 1 82 ? -6.747 -2.785 13.093 1.00 97.38 82 GLN A CA 1
ATOM 653 C C . GLN A 1 82 ? -6.211 -2.730 14.524 1.00 97.38 82 GLN A C 1
ATOM 655 O O . GLN A 1 82 ? -6.394 -1.725 15.206 1.00 97.38 82 GLN A O 1
ATOM 660 N N . VAL A 1 83 ? -5.499 -3.771 14.968 1.00 96.19 83 VAL A N 1
ATOM 661 C CA . VAL A 1 83 ? -4.944 -3.834 16.329 1.00 96.19 83 VAL A CA 1
ATOM 662 C C . VAL A 1 83 ? -4.004 -2.658 16.605 1.00 96.19 83 VAL A C 1
ATOM 664 O O . VAL A 1 83 ? -4.083 -2.041 17.668 1.00 96.19 83 VAL A O 1
ATOM 667 N N . LEU A 1 84 ? -3.125 -2.329 15.654 1.00 96.69 84 LEU A N 1
ATOM 668 C CA . LEU A 1 84 ? -2.183 -1.221 15.818 1.00 96.69 84 LEU A CA 1
ATOM 669 C C . LEU A 1 84 ? -2.864 0.141 15.676 1.00 96.69 84 LEU A C 1
ATOM 671 O O . LEU A 1 84 ? -2.554 1.053 16.436 1.00 96.69 84 LEU A O 1
ATOM 675 N N . ILE A 1 85 ? -3.800 0.274 14.737 1.00 96.69 85 ILE A N 1
ATOM 676 C CA . ILE A 1 85 ? -4.551 1.512 14.511 1.00 96.69 85 ILE A CA 1
ATOM 677 C C . ILE A 1 85 ? -5.391 1.853 15.743 1.00 96.69 85 ILE A C 1
ATOM 679 O O . ILE A 1 85 ? -5.377 2.994 16.196 1.00 96.69 85 ILE A O 1
ATOM 683 N N . GLU A 1 86 ? -6.077 0.875 16.335 1.00 96.62 86 GLU A N 1
ATOM 684 C CA . GLU A 1 86 ? -6.815 1.076 17.581 1.00 96.62 86 GLU A CA 1
ATOM 685 C C . GLU A 1 86 ? -5.899 1.462 18.737 1.00 96.62 86 GLU A C 1
ATOM 687 O O . GLU A 1 86 ? -6.254 2.338 19.524 1.00 96.62 86 GLU A O 1
ATOM 692 N N . ALA A 1 87 ? -4.743 0.804 18.868 1.00 95.12 87 ALA A N 1
ATOM 693 C CA . ALA A 1 87 ? -3.777 1.133 19.908 1.00 95.12 87 ALA A CA 1
ATOM 694 C C . ALA A 1 87 ? -3.307 2.588 19.779 1.00 95.12 87 ALA A C 1
ATOM 696 O O . ALA A 1 87 ? -3.337 3.321 20.768 1.00 95.12 87 ALA A O 1
ATOM 697 N N . GLU A 1 88 ? -2.966 3.016 18.562 1.00 94.81 88 GLU A N 1
ATOM 698 C CA . GLU A 1 88 ? -2.517 4.380 18.296 1.00 94.81 88 GLU A CA 1
ATOM 699 C C . GLU A 1 88 ? -3.642 5.397 18.527 1.00 94.81 88 GLU A C 1
ATOM 701 O O . GLU A 1 88 ? -3.479 6.348 19.288 1.00 94.81 88 GLU A O 1
ATOM 706 N N . LEU A 1 89 ? -4.835 5.168 17.972 1.00 93.44 89 LEU A N 1
ATOM 707 C CA . LEU A 1 89 ? -5.967 6.082 18.140 1.00 93.44 89 LEU A CA 1
ATOM 708 C C . LEU A 1 89 ? -6.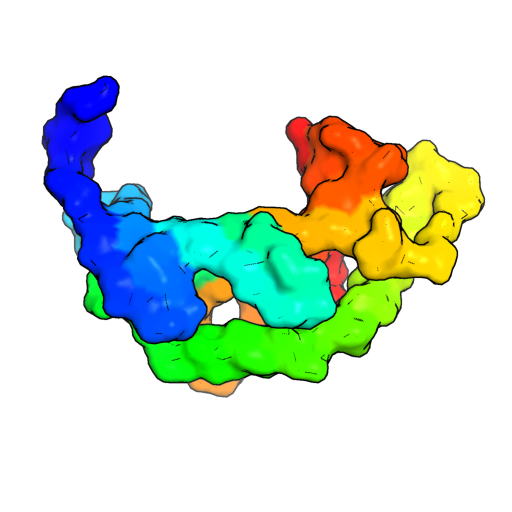466 6.162 19.587 1.00 93.44 89 LEU A C 1
ATOM 710 O O . LEU A 1 89 ? -6.946 7.216 20.000 1.00 93.44 89 LEU A O 1
ATOM 714 N N . ARG A 1 90 ? -6.318 5.108 20.399 1.00 95.25 90 ARG A N 1
ATOM 715 C CA . ARG A 1 90 ? -6.657 5.147 21.834 1.00 95.25 90 ARG A CA 1
ATOM 716 C C . ARG A 1 90 ? -5.782 6.101 22.638 1.00 95.25 90 ARG A C 1
ATOM 718 O O . ARG A 1 90 ? -6.252 6.576 23.672 1.00 95.25 90 ARG A O 1
ATOM 725 N N . HIS A 1 91 ? -4.562 6.405 22.185 1.00 90.38 91 HIS A N 1
ATOM 726 C CA . HIS A 1 91 ? -3.730 7.427 22.825 1.00 90.38 91 HIS A CA 1
ATOM 727 C C . HIS A 1 91 ? -4.377 8.819 22.748 1.00 90.38 91 HIS A C 1
ATOM 729 O O . HIS A 1 91 ? -4.211 9.623 23.664 1.00 90.38 91 HIS A O 1
ATOM 735 N N . TRP A 1 92 ? -5.164 9.073 21.701 1.00 86.88 92 TRP A N 1
ATOM 736 C CA . TRP A 1 92 ? -5.822 10.357 21.440 1.00 86.88 92 TRP A CA 1
ATOM 737 C C . TRP A 1 92 ? -7.308 10.352 21.825 1.00 86.88 92 TRP A C 1
ATOM 739 O O . TRP A 1 92 ? -7.835 11.347 22.322 1.00 86.88 92 TRP A O 1
ATOM 749 N N . LYS A 1 93 ? -7.987 9.216 21.632 1.00 90.50 93 LYS A N 1
ATOM 750 C CA . LYS A 1 93 ? -9.416 9.003 21.886 1.00 90.50 93 LYS A CA 1
ATOM 751 C C . LYS A 1 93 ? -9.607 7.761 22.768 1.00 90.50 93 LYS A C 1
ATOM 753 O O . LYS A 1 93 ? -9.790 6.653 22.252 1.00 90.50 93 LYS A O 1
ATOM 758 N N . PRO A 1 94 ? -9.575 7.917 24.105 1.00 94.12 94 PRO A N 1
ATOM 759 C CA . PRO A 1 94 ? -9.745 6.802 25.028 1.00 94.12 94 PRO A CA 1
ATOM 760 C C . PRO A 1 94 ? -11.017 5.998 24.735 1.00 94.12 94 PRO A C 1
ATOM 762 O O . PRO A 1 94 ? -12.095 6.562 24.558 1.00 94.12 94 PRO A O 1
ATOM 765 N N . GLY A 1 95 ? -10.884 4.671 24.683 1.00 94.44 95 GLY A N 1
ATOM 766 C CA . GLY A 1 95 ? -11.995 3.764 24.386 1.00 94.44 95 GLY A CA 1
ATOM 767 C C . GLY A 1 95 ? -12.336 3.617 22.901 1.00 94.44 95 GLY A C 1
ATOM 768 O O . GLY A 1 95 ? -13.348 2.999 22.595 1.00 94.44 95 GLY A O 1
ATOM 769 N N . PHE A 1 96 ? -11.519 4.145 21.981 1.00 95.75 96 PHE A N 1
ATOM 770 C CA . PHE A 1 96 ? -11.696 3.906 20.548 1.00 95.75 96 PHE A CA 1
ATOM 771 C C . PHE A 1 96 ? -11.644 2.405 20.199 1.00 95.75 96 PHE A C 1
ATOM 773 O O . PHE A 1 96 ? -10.854 1.640 20.759 1.00 95.75 96 PHE A O 1
ATOM 780 N N . THR A 1 97 ? -12.509 1.985 19.281 1.00 96.94 97 THR A N 1
ATOM 781 C CA . THR A 1 97 ? -12.646 0.611 18.779 1.00 96.94 97 THR A CA 1
ATOM 782 C C . THR A 1 97 ? -13.131 0.697 17.344 1.00 96.94 97 THR A C 1
ATOM 784 O O . THR A 1 97 ? -14.033 1.486 17.066 1.00 96.94 97 THR A O 1
ATOM 787 N N . VAL A 1 98 ? -12.572 -0.135 16.474 1.00 96.75 98 VAL A N 1
ATOM 788 C CA . VAL A 1 98 ? -13.052 -0.331 15.109 1.00 96.75 98 VAL A CA 1
ATOM 789 C C . VAL A 1 98 ? -14.040 -1.493 15.118 1.00 96.75 98 VAL A C 1
ATOM 791 O O . VAL A 1 98 ? -13.760 -2.552 15.681 1.00 96.75 98 VAL A O 1
ATOM 794 N N . HIS A 1 99 ? -15.212 -1.304 14.520 1.00 95.00 99 HIS A N 1
ATOM 795 C CA . HIS A 1 99 ? -16.253 -2.331 14.457 1.00 95.00 99 HIS A CA 1
ATOM 796 C C . HIS A 1 99 ? -16.262 -3.054 13.110 1.00 95.00 99 HIS A C 1
ATOM 798 O O . HIS A 1 99 ? -16.376 -4.278 13.071 1.00 95.00 99 HIS A O 1
ATOM 804 N N . ASP A 1 100 ? -16.118 -2.301 12.026 1.00 95.06 100 ASP A N 1
ATOM 805 C CA . ASP A 1 100 ? -16.006 -2.782 10.656 1.00 95.06 100 ASP A CA 1
ATOM 806 C C . ASP A 1 100 ? -14.897 -2.003 9.942 1.00 95.06 100 ASP A C 1
ATOM 808 O O . ASP A 1 100 ? -15.094 -0.887 9.457 1.00 95.06 100 ASP A O 1
ATOM 812 N N . PHE A 1 101 ? -13.708 -2.603 9.868 1.00 95.75 101 PHE A N 1
ATOM 813 C CA . PHE A 1 101 ? -12.541 -1.950 9.282 1.00 95.75 101 PHE A CA 1
ATOM 814 C C . PHE A 1 101 ? -12.784 -1.503 7.835 1.00 95.75 101 PHE A C 1
ATOM 816 O O . PHE A 1 101 ? -12.359 -0.416 7.455 1.00 95.75 101 PHE A O 1
ATOM 823 N N . GLN A 1 102 ? -13.489 -2.303 7.030 1.00 92.12 102 GLN A N 1
ATOM 824 C CA . GLN A 1 102 ? -13.706 -1.996 5.612 1.00 92.12 102 GLN A CA 1
ATOM 825 C C . GLN A 1 102 ? -14.695 -0.844 5.411 1.00 92.12 102 GLN A C 1
ATOM 827 O O . GLN A 1 102 ? -14.580 -0.094 4.442 1.00 92.12 102 GLN A O 1
ATOM 832 N N . ALA A 1 103 ? -15.661 -0.694 6.318 1.00 94.31 103 ALA A N 1
ATOM 833 C CA . ALA A 1 103 ? -16.593 0.429 6.302 1.00 94.31 103 ALA A CA 1
ATOM 834 C C . ALA A 1 103 ? -15.990 1.714 6.895 1.00 94.31 103 ALA A C 1
ATOM 836 O O . ALA A 1 103 ? -16.451 2.813 6.579 1.00 94.31 103 ALA A O 1
ATOM 837 N N . GLU A 1 104 ? -14.989 1.587 7.769 1.00 96.62 104 GLU A N 1
ATOM 8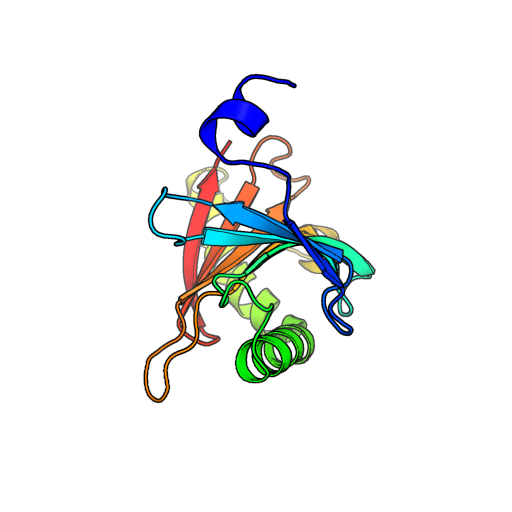38 C CA . GLU A 1 104 ? -14.443 2.699 8.551 1.00 96.62 104 GLU A CA 1
ATOM 839 C C . GLU A 1 104 ? -13.112 3.255 8.017 1.00 96.62 104 GLU A C 1
ATOM 841 O O . GLU A 1 104 ? -12.797 4.416 8.298 1.00 96.62 104 GLU A O 1
ATOM 846 N N . PHE A 1 105 ? -12.352 2.466 7.248 1.00 96.88 105 PHE A N 1
ATOM 847 C CA . PHE A 1 105 ? -11.027 2.816 6.729 1.00 96.88 105 PHE A CA 1
ATOM 848 C C . PHE A 1 105 ? -10.912 2.476 5.241 1.00 96.88 105 PHE A C 1
ATOM 850 O O . PHE A 1 105 ? -11.029 1.319 4.833 1.00 96.88 105 PHE A O 1
ATOM 857 N N . TRP A 1 106 ? -10.615 3.482 4.421 1.00 96.44 106 TRP A N 1
ATOM 858 C CA . TRP A 1 106 ? -10.538 3.342 2.968 1.00 96.44 106 TRP A CA 1
ATOM 859 C C . TRP A 1 106 ? -9.092 3.448 2.496 1.00 96.44 106 TRP A C 1
ATOM 861 O O . TRP A 1 106 ? -8.441 4.442 2.809 1.00 96.44 106 TRP A O 1
ATOM 871 N N . PRO A 1 107 ? -8.561 2.464 1.748 1.00 97.50 107 PRO A N 1
ATOM 872 C CA . PRO A 1 107 ? -7.193 2.536 1.255 1.00 97.50 107 PRO A CA 1
ATOM 873 C C . PRO A 1 107 ? -7.070 3.628 0.186 1.00 97.50 107 PRO A C 1
ATOM 875 O O . PRO A 1 107 ? -7.829 3.638 -0.785 1.00 97.50 107 PRO A O 1
ATOM 878 N N . VAL A 1 108 ? -6.090 4.517 0.348 1.00 97.31 108 VAL A N 1
ATOM 879 C CA . VAL A 1 108 ? -5.887 5.690 -0.526 1.00 97.31 108 VAL A CA 1
ATOM 880 C C . VAL A 1 108 ? -4.474 5.818 -1.082 1.00 97.31 108 VAL A C 1
ATOM 882 O O . VAL A 1 108 ? -4.276 6.498 -2.090 1.00 97.31 108 VAL A O 1
ATOM 885 N N . GLY A 1 109 ? -3.494 5.134 -0.490 1.00 97.81 109 GLY A N 1
ATOM 886 C CA . GLY A 1 109 ? -2.101 5.193 -0.926 1.00 97.81 109 GLY A CA 1
ATOM 887 C C . GLY A 1 109 ? -1.365 3.879 -0.703 1.00 97.81 109 GLY A C 1
ATOM 888 O O . GLY A 1 109 ? -1.553 3.239 0.326 1.00 97.81 109 GLY A O 1
ATOM 889 N N . LEU A 1 110 ? -0.524 3.483 -1.653 1.00 98.31 110 LEU A N 1
ATOM 890 C CA . LEU A 1 110 ? 0.356 2.322 -1.546 1.00 98.31 110 LEU A CA 1
ATOM 891 C C . LEU A 1 110 ? 1.747 2.671 -2.084 1.00 98.31 110 LEU A C 1
ATOM 893 O O . LEU A 1 110 ? 1.874 3.055 -3.247 1.00 98.31 110 LEU A O 1
ATOM 897 N N . ASP A 1 111 ? 2.785 2.470 -1.276 1.00 98.31 111 ASP A N 1
ATOM 898 C CA . ASP A 1 111 ? 4.182 2.551 -1.719 1.00 98.31 111 ASP A CA 1
ATOM 899 C C . ASP A 1 111 ? 4.778 1.145 -1.819 1.00 98.31 111 ASP A C 1
ATOM 901 O O . ASP A 1 111 ? 4.811 0.418 -0.828 1.00 98.31 111 ASP A O 1
ATOM 905 N N . ILE A 1 112 ? 5.243 0.748 -3.008 1.00 98.00 112 ILE A N 1
ATOM 906 C CA . ILE A 1 112 ? 5.965 -0.513 -3.212 1.00 98.00 112 ILE A CA 1
ATOM 907 C C . ILE A 1 112 ? 7.441 -0.201 -3.494 1.00 98.00 112 ILE A C 1
ATOM 909 O O . ILE A 1 112 ? 7.768 0.420 -4.517 1.00 98.00 112 ILE A O 1
ATOM 913 N N . PRO A 1 113 ? 8.371 -0.689 -2.655 1.00 97.19 113 PRO A N 1
ATOM 914 C CA . PRO A 1 113 ? 9.790 -0.426 -2.824 1.00 97.19 113 PRO A CA 1
ATOM 915 C C . PRO A 1 113 ? 10.381 -1.203 -4.012 1.00 97.19 113 PRO A C 1
ATOM 917 O O . PRO A 1 113 ? 9.739 -2.048 -4.650 1.00 97.19 113 PRO A O 1
ATOM 920 N N . ALA A 1 114 ? 11.661 -0.953 -4.281 1.00 95.50 114 ALA A N 1
ATOM 921 C CA . ALA A 1 114 ? 12.460 -1.864 -5.082 1.00 95.50 114 ALA A CA 1
ATOM 922 C C . ALA A 1 114 ? 12.63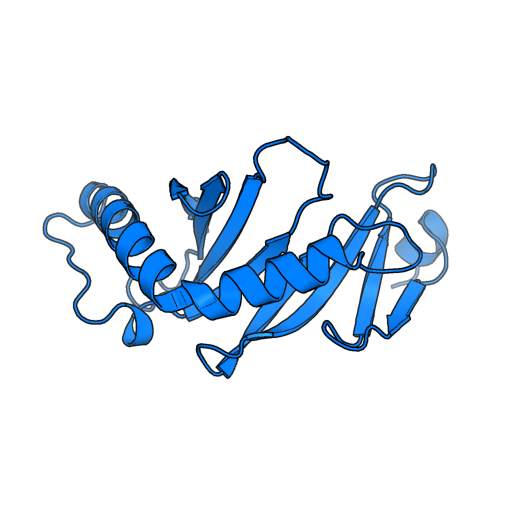6 -3.170 -4.297 1.00 95.50 114 ALA A C 1
ATOM 924 O O . ALA A 1 114 ? 12.984 -3.152 -3.117 1.00 95.50 114 ALA A O 1
ATOM 925 N N . LEU A 1 115 ? 12.398 -4.304 -4.952 1.00 95.88 115 LEU A N 1
ATOM 926 C CA . LEU A 1 115 ? 12.477 -5.614 -4.311 1.00 95.88 115 LEU A CA 1
ATOM 927 C C . LEU A 1 115 ? 13.848 -6.239 -4.567 1.00 95.88 115 LEU A C 1
ATOM 929 O O . LEU A 1 115 ? 14.275 -6.353 -5.716 1.00 95.88 115 LEU A O 1
ATOM 933 N N . ALA A 1 116 ? 14.518 -6.651 -3.493 1.00 92.00 116 ALA A N 1
ATOM 934 C CA . ALA A 1 116 ? 15.786 -7.367 -3.535 1.00 92.00 116 ALA A CA 1
ATOM 935 C C . ALA A 1 116 ? 15.598 -8.793 -3.007 1.00 92.00 116 ALA A C 1
ATOM 937 O O . ALA A 1 116 ? 14.895 -9.018 -2.021 1.00 92.00 116 ALA A O 1
ATOM 938 N N . GLU A 1 117 ? 16.227 -9.763 -3.663 1.00 90.00 117 GLU A N 1
ATOM 939 C CA . GLU A 1 117 ? 16.121 -11.168 -3.276 1.00 90.00 117 GLU A CA 1
ATOM 940 C C . GLU A 1 117 ? 16.695 -11.405 -1.870 1.00 90.00 117 GLU A C 1
ATOM 942 O O . GLU A 1 117 ? 17.765 -10.904 -1.519 1.00 90.00 117 GLU A O 1
ATOM 947 N N . GLY A 1 118 ? 15.965 -12.166 -1.049 1.00 90.12 118 GLY A N 1
ATOM 948 C CA . GLY A 1 118 ? 16.391 -12.534 0.303 1.00 90.12 118 GLY A CA 1
ATOM 949 C C . GLY A 1 118 ? 16.411 -11.387 1.320 1.00 90.12 118 GLY A C 1
ATOM 950 O O . GLY A 1 118 ? 16.993 -11.554 2.391 1.00 90.12 118 GLY A O 1
ATOM 951 N N . GLN A 1 119 ? 15.816 -10.230 1.012 1.00 92.38 119 GLN A N 1
ATOM 952 C CA . GLN A 1 119 ? 15.684 -9.106 1.942 1.00 92.38 119 GLN A CA 1
ATOM 953 C C . GLN A 1 119 ? 14.218 -8.902 2.351 1.00 92.38 119 GLN A C 1
ATOM 955 O O . GLN A 1 119 ? 13.340 -9.032 1.496 1.00 92.38 119 GLN A O 1
ATOM 960 N N . PRO A 1 120 ? 13.941 -8.548 3.622 1.00 93.75 120 PRO A N 1
ATOM 961 C CA . PRO A 1 120 ? 12.604 -8.141 4.035 1.00 93.75 120 PRO A CA 1
ATOM 962 C C . PRO A 1 120 ? 12.120 -6.926 3.243 1.00 93.75 120 PRO A C 1
ATOM 964 O O . PRO A 1 120 ? 12.882 -5.982 3.013 1.00 93.75 120 PRO A O 1
ATOM 967 N N . VAL A 1 121 ? 10.844 -6.923 2.874 1.00 97.00 121 VAL A N 1
ATOM 968 C CA . VAL A 1 121 ? 10.234 -5.840 2.097 1.00 97.00 121 VAL A CA 1
ATOM 969 C C . VAL A 1 121 ? 9.617 -4.815 3.042 1.00 97.00 121 VAL A C 1
ATOM 971 O O . VAL A 1 121 ? 8.698 -5.143 3.785 1.00 97.00 121 VAL A O 1
ATOM 974 N N . ALA A 1 122 ? 10.105 -3.574 3.013 1.00 97.31 122 ALA A N 1
ATOM 975 C CA . ALA A 1 122 ? 9.514 -2.461 3.755 1.00 97.31 122 ALA A CA 1
ATOM 976 C C . ALA A 1 122 ? 8.619 -1.627 2.831 1.00 97.31 122 ALA A C 1
ATOM 978 O O . ALA A 1 122 ? 9.119 -1.054 1.868 1.00 97.31 122 ALA A O 1
ATOM 979 N N . TRP A 1 123 ? 7.319 -1.584 3.106 1.00 98.19 123 TRP A N 1
ATOM 980 C CA . TRP A 1 123 ? 6.320 -0.921 2.260 1.00 98.19 123 TRP A CA 1
ATOM 981 C C . TRP A 1 123 ? 5.230 -0.272 3.116 1.00 98.19 123 TRP A C 1
ATOM 983 O O . TRP A 1 123 ? 5.150 -0.531 4.320 1.00 98.19 123 TRP A O 1
ATOM 993 N N . GLU A 1 124 ? 4.402 0.576 2.513 1.00 98.12 124 GLU A N 1
ATOM 994 C CA . GLU A 1 124 ? 3.407 1.374 3.239 1.00 98.12 124 GLU A CA 1
ATOM 995 C C . GLU A 1 124 ? 2.025 1.266 2.591 1.00 98.12 124 GLU A C 1
ATOM 997 O O . GLU A 1 124 ? 1.912 1.276 1.365 1.00 98.12 124 GLU A O 1
ATOM 1002 N N . LEU A 1 125 ? 0.979 1.191 3.419 1.00 98.38 125 LEU A N 1
ATOM 1003 C CA . LEU A 1 125 ? -0.423 1.294 3.006 1.00 98.38 125 LEU A CA 1
ATOM 1004 C C . LEU A 1 125 ? -1.104 2.375 3.835 1.00 98.38 125 LEU A C 1
ATOM 1006 O O . LEU A 1 125 ? -1.118 2.299 5.065 1.00 98.38 125 LEU A O 1
ATOM 1010 N N . ALA A 1 126 ? -1.668 3.357 3.149 1.00 98.06 126 ALA A N 1
ATOM 1011 C CA . ALA A 1 126 ? -2.323 4.499 3.749 1.00 98.06 126 ALA A CA 1
ATOM 1012 C C . ALA A 1 126 ? -3.844 4.411 3.620 1.00 98.06 126 ALA A C 1
ATOM 1014 O O . ALA A 1 126 ? -4.374 3.959 2.598 1.00 98.06 126 ALA A O 1
ATOM 1015 N N . PHE A 1 127 ? -4.527 4.893 4.653 1.00 97.81 127 PHE A N 1
ATOM 1016 C CA . PHE A 1 127 ? -5.972 4.889 4.787 1.00 97.81 127 PHE A CA 1
ATOM 1017 C C . PHE A 1 127 ? -6.495 6.280 5.137 1.00 97.81 127 PHE A C 1
ATOM 1019 O O . PHE A 1 127 ? -5.922 6.981 5.972 1.00 97.81 127 PHE A O 1
ATOM 1026 N N . GLU A 1 128 ? -7.627 6.638 4.546 1.00 96.69 128 GLU A N 1
ATOM 1027 C CA . GLU A 1 128 ? -8.511 7.673 5.077 1.00 96.69 128 GLU A CA 1
ATOM 1028 C C . GLU A 1 128 ? -9.538 7.036 6.014 1.00 96.69 128 GLU A C 1
ATOM 1030 O O . GLU A 1 128 ? -9.902 5.868 5.860 1.00 96.69 128 GLU A O 1
ATOM 1035 N N . THR A 1 129 ? -10.039 7.810 6.974 1.00 95.31 129 THR A N 1
ATOM 1036 C CA . THR A 1 129 ? -11.115 7.380 7.867 1.00 95.31 129 THR A CA 1
ATOM 1037 C C . THR A 1 129 ? -12.033 8.543 8.217 1.00 95.31 129 THR A C 1
ATOM 1039 O O . THR A 1 129 ? -11.601 9.687 8.347 1.00 95.31 129 THR A O 1
ATOM 1042 N N . HIS A 1 130 ? -13.319 8.263 8.423 1.00 93.56 130 HIS A N 1
ATOM 1043 C CA . HIS A 1 130 ? -14.258 9.277 8.907 1.00 93.56 130 HIS A CA 1
ATOM 1044 C C . HIS A 1 130 ? -14.083 9.595 10.399 1.00 93.56 130 HIS A C 1
ATOM 1046 O O . HIS A 1 130 ? -14.650 10.576 10.882 1.00 93.56 130 HIS A O 1
ATOM 1052 N N . HIS A 1 131 ? -13.323 8.780 11.137 1.00 91.56 131 HIS A N 1
ATOM 1053 C CA . HIS A 1 131 ? -13.023 9.033 12.549 1.00 91.56 131 HIS A CA 1
ATOM 1054 C C . HIS A 1 131 ? -12.067 10.203 12.754 1.00 91.56 131 HIS A C 1
ATOM 1056 O O . HIS A 1 131 ? -12.078 10.799 13.832 1.00 91.56 131 HIS A O 1
ATOM 1062 N N . ASP A 1 132 ? -11.277 10.523 11.729 1.00 86.81 132 ASP A N 1
ATOM 1063 C CA . ASP A 1 132 ? -10.326 11.626 11.720 1.00 86.81 132 ASP A CA 1
ATOM 1064 C C . ASP A 1 132 ? -10.115 12.164 10.287 1.00 86.81 132 ASP A C 1
ATOM 1066 O O . ASP A 1 132 ? -9.113 11.876 9.636 1.00 86.81 132 ASP A O 1
ATOM 1070 N N . PRO A 1 133 ? -11.079 12.932 9.752 1.00 85.25 133 PRO A N 1
ATOM 1071 C CA . PRO A 1 133 ? -11.152 13.263 8.326 1.00 85.25 133 PRO A CA 1
ATOM 1072 C C . PRO A 1 133 ? -10.036 14.189 7.814 1.00 85.25 133 PRO A C 1
ATOM 1074 O O . PRO A 1 133 ? -9.972 14.438 6.614 1.00 85.25 133 PRO A O 1
ATOM 1077 N N . ASN A 1 134 ? -9.195 14.732 8.700 1.00 87.44 134 ASN A N 1
ATOM 1078 C CA . ASN A 1 134 ? -8.075 15.599 8.325 1.00 87.44 134 ASN A CA 1
ATOM 1079 C C . ASN A 1 134 ? -6.721 14.887 8.400 1.00 87.44 134 ASN A C 1
ATOM 1081 O O . ASN A 1 134 ? -5.711 15.517 8.103 1.00 87.44 134 ASN A O 1
ATOM 1085 N N . HIS A 1 135 ? -6.695 13.616 8.802 1.00 90.38 135 HIS A N 1
ATOM 1086 C CA . HIS A 1 135 ? -5.461 12.861 8.944 1.00 90.38 135 HIS A CA 1
ATOM 1087 C C . HIS A 1 135 ? -5.490 11.590 8.098 1.00 90.38 135 HIS A C 1
ATOM 1089 O O . HIS A 1 135 ? -6.515 10.928 7.928 1.00 90.38 135 HIS A O 1
ATOM 1095 N N . MET A 1 136 ? -4.321 11.237 7.582 1.00 94.38 136 MET A N 1
ATOM 1096 C CA . MET A 1 136 ? -4.052 9.990 6.896 1.00 94.38 136 MET A CA 1
ATOM 1097 C C . MET A 1 136 ? -3.412 9.012 7.874 1.00 94.38 136 MET A C 1
ATOM 1099 O O . MET A 1 136 ? -2.445 9.336 8.565 1.00 94.38 136 MET A O 1
ATOM 1103 N N . ILE A 1 137 ? -3.944 7.796 7.911 1.00 96.88 137 ILE A N 1
ATOM 1104 C CA . ILE A 1 137 ? -3.407 6.715 8.729 1.00 96.88 137 ILE A CA 1
ATOM 1105 C C . ILE A 1 137 ? -2.515 5.861 7.844 1.00 96.88 137 ILE A C 1
ATOM 1107 O O . ILE A 1 137 ? -3.000 5.167 6.954 1.00 96.88 137 ILE A O 1
ATOM 1111 N N . THR A 1 138 ? -1.214 5.880 8.100 1.00 98.06 138 THR A N 1
ATOM 1112 C CA . THR A 1 138 ? -0.230 5.117 7.329 1.00 98.06 138 THR A CA 1
ATOM 1113 C C . THR A 1 138 ? 0.278 3.943 8.145 1.00 98.06 138 THR A C 1
ATOM 1115 O O . THR A 1 138 ? 0.855 4.117 9.219 1.00 98.06 138 THR A O 1
ATOM 1118 N N . VAL A 1 139 ? 0.095 2.732 7.626 1.00 98.31 139 VAL A N 1
ATOM 1119 C CA . VAL A 1 139 ? 0.644 1.510 8.215 1.00 98.31 139 VAL A CA 1
ATOM 1120 C C . VAL A 1 139 ? 1.929 1.146 7.485 1.00 98.31 139 VAL A C 1
ATOM 1122 O O . VAL A 1 139 ? 1.928 0.948 6.269 1.00 98.31 139 VAL A O 1
ATOM 1125 N N . LEU A 1 140 ? 3.019 1.037 8.240 1.00 98.12 140 LEU A N 1
ATOM 1126 C CA . LEU A 1 140 ? 4.314 0.571 7.760 1.00 98.12 140 LEU A CA 1
ATOM 1127 C C . LEU A 1 140 ? 4.420 -0.931 7.957 1.00 98.12 140 LEU A C 1
ATOM 1129 O O . LEU A 1 140 ? 4.260 -1.438 9.072 1.00 98.12 140 LEU A O 1
ATOM 1133 N N . TRP A 1 141 ? 4.799 -1.633 6.905 1.00 98.25 141 TRP A N 1
ATOM 1134 C CA . TRP A 1 141 ? 4.868 -3.083 6.868 1.00 98.25 141 TRP A CA 1
ATOM 1135 C C . TRP A 1 141 ? 6.306 -3.555 6.718 1.00 98.25 141 TRP A C 1
ATOM 1137 O O . TRP A 1 141 ? 7.107 -2.949 6.007 1.00 98.25 141 TRP A O 1
ATOM 1147 N N . ARG A 1 142 ? 6.617 -4.681 7.358 1.00 97.31 142 ARG A N 1
ATOM 1148 C CA . ARG A 1 142 ? 7.785 -5.502 7.045 1.00 97.31 142 ARG A CA 1
ATOM 1149 C C . ARG A 1 142 ? 7.281 -6.860 6.581 1.00 97.31 142 ARG A C 1
ATOM 1151 O O . ARG A 1 142 ? 6.649 -7.585 7.347 1.00 97.31 142 ARG A O 1
ATOM 1158 N N . ASP A 1 143 ? 7.545 -7.183 5.324 1.00 96.38 143 ASP A N 1
ATOM 1159 C CA . ASP A 1 143 ? 6.922 -8.297 4.614 1.00 96.38 143 ASP A CA 1
ATOM 1160 C C . ASP A 1 143 ? 5.395 -8.197 4.693 1.00 96.38 143 ASP A C 1
ATOM 1162 O O . ASP A 1 143 ? 4.837 -7.288 4.111 1.00 96.38 143 ASP A O 1
ATOM 1166 N N . PHE A 1 144 ? 4.687 -9.056 5.420 1.00 97.44 144 PHE A N 1
ATOM 1167 C CA . PHE A 1 144 ? 3.231 -8.922 5.612 1.00 97.44 144 PHE A CA 1
ATOM 1168 C C . PHE A 1 144 ? 2.845 -8.725 7.083 1.00 97.44 144 PHE A C 1
ATOM 1170 O O . PHE A 1 144 ? 1.698 -8.949 7.462 1.00 97.44 144 PHE A O 1
ATOM 1177 N N . ALA A 1 145 ? 3.803 -8.314 7.916 1.00 97.31 145 ALA A N 1
ATOM 1178 C CA . ALA A 1 145 ? 3.572 -7.963 9.310 1.00 97.31 145 ALA A CA 1
ATOM 1179 C C . ALA A 1 145 ? 3.572 -6.433 9.467 1.00 97.31 145 ALA A C 1
ATOM 1181 O O . ALA A 1 145 ? 4.528 -5.780 9.030 1.00 97.31 145 ALA A O 1
ATOM 1182 N N . PRO A 1 146 ? 2.537 -5.837 10.084 1.00 96.94 146 PRO A N 1
ATOM 1183 C CA . PRO A 1 146 ? 2.540 -4.410 10.346 1.00 96.94 146 PRO A CA 1
ATOM 1184 C C . PRO A 1 146 ? 3.538 -4.115 11.471 1.00 96.94 146 PRO A C 1
ATOM 1186 O O . PRO A 1 146 ? 3.704 -4.896 12.408 1.00 96.94 146 PRO A O 1
ATOM 1189 N N . SER A 1 147 ? 4.237 -2.994 11.357 1.00 94.12 147 SER A N 1
ATOM 1190 C CA . SER A 1 147 ? 5.327 -2.619 12.262 1.00 94.12 147 SER A CA 1
ATOM 1191 C C . SER A 1 147 ? 5.053 -1.321 13.011 1.00 94.12 147 SER A C 1
ATOM 1193 O O . SER A 1 147 ? 5.323 -1.244 14.206 1.00 94.12 147 SER A O 1
ATOM 1195 N N . VAL A 1 148 ? 4.518 -0.309 12.324 1.00 94.94 148 VAL A N 1
ATOM 1196 C CA . VAL A 1 148 ? 4.258 1.028 12.870 1.00 94.94 148 VAL A CA 1
ATOM 1197 C C . VAL A 1 148 ? 2.994 1.588 12.224 1.00 94.94 148 VAL A C 1
ATOM 1199 O O . VAL A 1 148 ? 2.756 1.353 11.040 1.00 94.94 148 VAL A O 1
ATOM 1202 N N . VAL A 1 149 ? 2.215 2.348 12.991 1.00 96.44 149 VAL A N 1
ATOM 1203 C CA . VAL A 1 149 ? 1.144 3.213 12.483 1.00 96.44 149 VAL A CA 1
ATOM 1204 C C . VAL A 1 149 ? 1.573 4.662 12.668 1.00 96.44 149 VAL A C 1
ATOM 1206 O O . VAL A 1 149 ? 2.110 5.020 13.715 1.00 96.44 149 VAL A O 1
ATOM 1209 N N . ARG A 1 150 ? 1.366 5.482 11.640 1.00 94.94 150 ARG A N 1
ATOM 1210 C CA . ARG A 1 150 ? 1.530 6.937 11.676 1.00 94.94 150 ARG A CA 1
ATOM 1211 C C . ARG A 1 150 ? 0.189 7.590 11.386 1.00 94.94 150 ARG A C 1
ATOM 1213 O O . ARG A 1 150 ? -0.585 7.060 10.592 1.00 94.94 150 ARG A O 1
ATOM 1220 N N . ILE A 1 151 ? -0.066 8.715 12.036 1.00 90.50 151 ILE A N 1
ATOM 1221 C CA . ILE A 1 151 ? -1.250 9.541 11.815 1.00 90.50 151 ILE A CA 1
ATOM 1222 C C . ILE A 1 151 ? -0.722 10.929 11.461 1.00 90.50 151 ILE A C 1
ATOM 1224 O O . ILE A 1 151 ? -0.162 11.606 12.322 1.00 90.50 151 ILE A O 1
ATOM 1228 N N . ASP A 1 152 ? -0.843 11.303 10.190 1.00 84.19 152 ASP A N 1
ATOM 1229 C CA . ASP A 1 152 ? -0.244 12.513 9.618 1.00 84.19 152 ASP A CA 1
ATOM 1230 C C . ASP A 1 152 ? -1.343 13.421 9.035 1.00 84.19 152 ASP A C 1
ATOM 1232 O O . ASP A 1 152 ? -2.295 12.911 8.448 1.00 84.19 152 ASP A O 1
ATOM 1236 N N . GLY A 1 153 ? -1.228 14.747 9.181 1.00 63.75 153 GLY A N 1
ATOM 1237 C CA . GLY A 1 153 ? -2.204 15.747 8.709 1.00 63.75 153 GLY A CA 1
ATOM 1238 C C . GLY A 1 153 ? -1.567 17.077 8.325 1.00 63.75 153 GLY A C 1
ATOM 1239 O O . GLY A 1 153 ? -0.403 17.314 8.728 1.00 63.75 153 GLY A O 1
#